Protein AF-A0A9N9JHL7-F1 (afdb_monomer_lite)

Organism: NCBI:txid1117310

pLDDT: mean 79.76, std 15.34, range [30.94, 97.25]

Sequence (138 aa):
STSNQNFPSFPDAAYTEFMELISKYHLSDLAGNAVLKWFNKHHLREDVILPKNITQGCEFVNSIYVKHLLYLRIKILKYESEEYYLYHRPVFDAIKELLFNADILKYCQWEFSAEYITNDNGQYECIYGEQWTGLWWK

Structure (mmCIF, N/CA/C/O backbone):
data_AF-A0A9N9JHL7-F1
#
_entry.id   AF-A0A9N9JHL7-F1
#
loop_
_atom_site.group_PDB
_atom_site.id
_atom_site.type_symbol
_atom_site.label_atom_id
_atom_site.label_alt_id
_atom_site.label_comp_id
_atom_site.label_asym_id
_atom_site.label_entity_id
_atom_site.label_seq_id
_atom_site.pdbx_PDB_ins_code
_atom_site.Cartn_x
_atom_site.Cartn_y
_atom_site.Cartn_z
_atom_site.occupancy
_atom_site.B_iso_or_equiv
_atom_site.auth_seq_id
_atom_site.auth_comp_id
_atom_site.auth_asym_id
_atom_site.auth_atom_id
_atom_site.pdbx_PDB_model_num
ATOM 1 N N . SER A 1 1 ? -6.516 27.273 5.100 1.00 30.94 1 SER A N 1
ATOM 2 C CA . SER A 1 1 ? -5.725 27.132 3.865 1.00 30.94 1 SER A CA 1
ATOM 3 C C . SER A 1 1 ? -5.526 25.661 3.568 1.00 30.94 1 SER A C 1
ATOM 5 O O . SER A 1 1 ? -4.754 25.005 4.251 1.00 30.94 1 SER A O 1
ATOM 7 N N . THR A 1 2 ? -6.290 25.110 2.629 1.00 33.28 2 THR A N 1
ATOM 8 C CA . THR A 1 2 ? -6.109 23.744 2.125 1.00 33.28 2 THR A CA 1
ATOM 9 C C . THR A 1 2 ? -4.824 23.710 1.308 1.00 33.28 2 THR A C 1
ATOM 11 O O . THR A 1 2 ? -4.765 24.310 0.238 1.00 33.28 2 THR A O 1
ATOM 14 N N . SER A 1 3 ? -3.768 23.078 1.823 1.00 39.00 3 SER A N 1
ATOM 15 C CA . SER A 1 3 ? -2.579 22.824 1.015 1.00 39.00 3 SER A CA 1
ATOM 16 C C . SER A 1 3 ? -2.969 21.871 -0.117 1.00 39.00 3 SER A C 1
ATOM 18 O O . SER A 1 3 ? -3.406 20.743 0.122 1.00 39.00 3 SER A O 1
ATOM 20 N N . ASN A 1 4 ? -2.850 22.340 -1.360 1.00 41.81 4 ASN A N 1
ATOM 21 C CA . ASN A 1 4 ? -2.810 21.469 -2.529 1.00 41.81 4 ASN A CA 1
ATOM 22 C C . ASN A 1 4 ? -1.540 20.622 -2.413 1.00 41.81 4 ASN A C 1
ATOM 24 O O . ASN A 1 4 ? -0.464 21.016 -2.853 1.00 41.81 4 ASN A O 1
ATOM 28 N N . GLN A 1 5 ? -1.654 19.484 -1.734 1.00 50.28 5 GLN A N 1
ATOM 29 C CA . GLN A 1 5 ? -0.668 18.419 -1.803 1.00 50.28 5 GLN A CA 1
ATOM 30 C C . GLN A 1 5 ? -0.764 17.853 -3.223 1.00 50.28 5 GLN A C 1
ATOM 32 O O . GLN A 1 5 ? -1.687 17.102 -3.529 1.00 50.28 5 GLN A O 1
ATOM 37 N N . ASN A 1 6 ? 0.123 18.308 -4.112 1.00 57.28 6 ASN A N 1
ATOM 38 C CA . ASN A 1 6 ? 0.289 17.729 -5.440 1.00 57.28 6 ASN A CA 1
ATOM 39 C C . ASN A 1 6 ? 0.872 16.330 -5.251 1.00 57.28 6 ASN A C 1
ATOM 41 O O . ASN A 1 6 ? 2.079 16.172 -5.073 1.00 57.28 6 ASN A O 1
ATOM 45 N N . PHE A 1 7 ? -0.001 15.329 -5.221 1.00 60.00 7 PHE A N 1
ATOM 46 C CA . PHE A 1 7 ? 0.422 13.940 -5.214 1.00 60.00 7 PHE A CA 1
ATOM 47 C C . PHE A 1 7 ? 1.163 13.629 -6.519 1.00 60.00 7 PHE A C 1
ATOM 49 O O . PHE A 1 7 ? 0.763 14.145 -7.571 1.00 60.00 7 PHE A O 1
ATOM 56 N N . PRO A 1 8 ? 2.241 12.824 -6.478 1.00 68.12 8 PRO A N 1
ATOM 57 C CA . PRO A 1 8 ? 2.866 12.334 -7.696 1.00 68.12 8 PRO A CA 1
ATOM 58 C C . PRO A 1 8 ? 1.789 11.659 -8.549 1.00 68.12 8 PRO A C 1
ATOM 60 O O . PRO A 1 8 ? 1.026 10.845 -8.045 1.00 68.12 8 PRO A O 1
ATOM 63 N N . SER A 1 9 ? 1.680 12.029 -9.819 1.00 78.44 9 SER A N 1
ATOM 64 C CA . SER A 1 9 ? 0.825 11.321 -10.776 1.00 78.44 9 SER A CA 1
ATOM 65 C C . SER A 1 9 ? 1.698 10.409 -11.622 1.00 78.44 9 SER A C 1
ATOM 67 O O . SER A 1 9 ? 2.899 10.657 -11.754 1.00 78.44 9 SER A O 1
ATOM 69 N N . PHE A 1 10 ? 1.114 9.340 -12.161 1.00 83.88 10 PHE A N 1
ATOM 70 C CA . PHE A 1 10 ? 1.856 8.432 -13.025 1.00 83.88 10 PHE A CA 1
ATOM 71 C C . PHE A 1 10 ? 2.497 9.183 -14.202 1.00 83.88 10 PHE A C 1
ATOM 73 O O . PHE A 1 10 ? 1.841 10.054 -14.777 1.00 83.88 10 PHE A O 1
ATOM 80 N N . PRO A 1 11 ? 3.751 8.859 -14.574 1.00 83.75 11 PRO A N 1
ATOM 81 C CA . PRO A 1 11 ? 4.453 9.587 -15.627 1.00 83.75 11 PRO A CA 1
ATOM 82 C C . PRO A 1 11 ? 3.826 9.382 -17.008 1.00 83.75 11 PRO A C 1
ATOM 84 O O . PRO A 1 11 ? 3.877 10.288 -17.832 1.00 83.75 11 PRO A O 1
ATOM 87 N N . ASP A 1 12 ? 3.278 8.187 -17.255 1.00 87.62 12 ASP A N 1
ATOM 88 C CA . ASP A 1 12 ? 2.703 7.767 -18.533 1.00 87.62 12 ASP A CA 1
ATOM 89 C C . ASP A 1 12 ? 1.767 6.550 -18.353 1.00 87.62 12 ASP A C 1
ATOM 91 O O . ASP A 1 12 ? 1.893 5.806 -17.375 1.00 87.62 12 ASP A O 1
ATOM 95 N N . ALA A 1 13 ? 0.862 6.315 -19.311 1.00 90.00 13 ALA A N 1
ATOM 96 C CA . ALA A 1 13 ? -0.059 5.174 -19.309 1.00 90.00 13 ALA A CA 1
ATOM 97 C C . ALA A 1 13 ? 0.666 3.817 -19.334 1.00 90.00 13 ALA A C 1
ATOM 99 O O . ALA A 1 13 ? 0.289 2.908 -18.595 1.00 90.00 13 ALA A O 1
ATOM 100 N N . ALA A 1 14 ? 1.749 3.689 -20.106 1.00 90.44 14 ALA A N 1
ATOM 101 C CA . ALA A 1 14 ? 2.527 2.454 -20.172 1.00 90.44 14 ALA A CA 1
ATOM 102 C C . ALA A 1 14 ? 3.186 2.119 -18.826 1.00 90.44 14 ALA A C 1
ATOM 104 O O . ALA A 1 14 ? 3.302 0.948 -18.465 1.00 90.44 14 ALA A O 1
ATOM 105 N N . TYR A 1 15 ? 3.580 3.139 -18.055 1.00 92.31 15 TYR A N 1
ATOM 106 C CA . TYR A 1 15 ? 4.078 2.951 -16.694 1.00 92.31 15 TYR A CA 1
ATOM 107 C C . TYR A 1 15 ? 2.989 2.351 -15.799 1.00 92.31 15 TYR A C 1
ATOM 109 O O . TYR A 1 15 ? 3.246 1.384 -15.080 1.00 92.31 15 TYR A O 1
ATOM 117 N N . THR A 1 16 ? 1.779 2.921 -15.836 1.00 91.25 16 THR A N 1
ATOM 118 C CA . THR A 1 16 ? 0.635 2.447 -15.046 1.00 91.25 16 THR A CA 1
ATOM 119 C C . THR A 1 16 ? 0.284 1.008 -15.404 1.00 91.25 16 THR A C 1
ATOM 121 O O . THR A 1 16 ? 0.290 0.155 -14.521 1.00 91.25 16 THR A O 1
ATOM 124 N N . GLU A 1 17 ? 0.078 0.712 -16.688 1.00 92.81 17 GLU A N 1
ATOM 125 C CA . GLU A 1 17 ? -0.266 -0.632 -17.169 1.00 92.81 17 GLU A CA 1
ATOM 126 C C . GLU A 1 17 ? 0.816 -1.664 -16.822 1.00 92.81 17 GLU A C 1
ATOM 128 O O . GLU A 1 17 ? 0.512 -2.795 -16.435 1.00 92.81 17 GLU A O 1
ATOM 133 N N . PHE A 1 18 ? 2.093 -1.277 -16.907 1.00 93.38 18 PHE A N 1
ATOM 134 C CA . PHE A 1 18 ? 3.191 -2.153 -16.515 1.00 93.38 18 PHE A CA 1
ATOM 135 C C . PHE A 1 18 ? 3.144 -2.475 -15.018 1.00 93.38 18 PHE A C 1
ATOM 137 O O . PHE A 1 18 ? 3.199 -3.646 -14.645 1.00 93.38 18 PHE A O 1
ATOM 144 N N . MET A 1 19 ? 2.993 -1.470 -14.150 1.00 93.12 19 MET A N 1
ATOM 145 C CA . MET A 1 19 ? 2.904 -1.695 -12.702 1.00 93.12 19 MET A CA 1
ATOM 146 C C . MET A 1 19 ? 1.645 -2.481 -12.306 1.00 93.12 19 MET A C 1
ATOM 148 O O . MET A 1 19 ? 1.713 -3.336 -11.418 1.00 93.12 19 MET A O 1
ATOM 152 N N . GLU A 1 20 ? 0.521 -2.262 -12.991 1.00 92.69 20 GLU A N 1
ATOM 153 C CA . GLU A 1 20 ? -0.693 -3.068 -12.838 1.00 92.69 20 GLU A CA 1
ATOM 154 C C . GLU A 1 20 ? -0.451 -4.531 -13.212 1.00 92.69 20 GLU A C 1
ATOM 156 O O . GLU A 1 20 ? -0.880 -5.424 -12.484 1.00 92.69 20 GLU A O 1
ATOM 161 N N . LEU A 1 21 ? 0.278 -4.796 -14.299 1.00 94.50 21 LEU A N 1
ATOM 162 C CA . LEU A 1 21 ? 0.629 -6.150 -14.722 1.00 94.50 21 LEU A CA 1
ATOM 163 C C . LEU A 1 21 ? 1.510 -6.862 -13.686 1.00 94.50 21 LEU A C 1
ATOM 165 O O . LEU A 1 21 ? 1.234 -8.014 -13.344 1.00 94.50 21 LEU A O 1
ATOM 169 N N . ILE A 1 22 ? 2.528 -6.183 -13.145 1.00 93.31 22 ILE A N 1
ATOM 170 C CA . ILE A 1 22 ? 3.371 -6.735 -12.072 1.00 93.31 22 ILE A CA 1
ATOM 171 C C . ILE A 1 22 ? 2.521 -7.102 -10.850 1.00 93.31 22 ILE A C 1
ATOM 173 O O . ILE A 1 22 ? 2.639 -8.213 -10.330 1.00 93.31 22 ILE A O 1
ATOM 177 N N . SER A 1 23 ? 1.644 -6.188 -10.427 1.00 87.94 23 SER A N 1
ATOM 178 C CA . SER A 1 23 ? 0.788 -6.360 -9.250 1.00 87.94 23 SER A CA 1
ATOM 179 C C . SER A 1 23 ? -0.245 -7.476 -9.441 1.00 87.94 23 SER A C 1
ATOM 181 O O . SER A 1 23 ? -0.345 -8.381 -8.614 1.00 87.94 23 SER A O 1
ATOM 183 N N . LYS A 1 24 ? -0.957 -7.470 -10.575 1.00 92.38 24 LYS A N 1
ATOM 184 C CA . LYS A 1 24 ? -2.040 -8.409 -10.904 1.00 92.38 24 LYS A CA 1
ATOM 185 C C . LYS A 1 24 ? -1.588 -9.865 -10.939 1.00 92.38 24 LYS A C 1
ATOM 187 O O . LYS A 1 24 ? -2.356 -10.747 -10.568 1.00 92.38 24 LYS A O 1
ATOM 192 N N . TYR A 1 25 ? -0.370 -10.119 -11.410 1.00 94.69 25 TYR A N 1
ATOM 193 C CA . TYR A 1 25 ? 0.175 -11.473 -11.527 1.00 94.69 25 TYR A CA 1
ATOM 194 C C . TYR A 1 25 ? 1.225 -11.796 -10.463 1.00 94.69 25 TYR A C 1
ATOM 196 O O . TYR A 1 25 ? 1.878 -12.834 -10.559 1.00 94.69 25 TYR A O 1
ATOM 204 N N . HIS A 1 26 ? 1.388 -10.926 -9.461 1.00 90.25 26 HIS A N 1
ATOM 205 C CA . HIS A 1 26 ? 2.348 -11.089 -8.367 1.00 90.25 26 HIS A CA 1
ATOM 206 C C . HIS A 1 26 ? 3.755 -11.461 -8.859 1.00 90.25 26 HIS A C 1
ATOM 208 O O . HIS A 1 26 ? 4.411 -12.357 -8.319 1.00 90.25 26 HIS A O 1
ATOM 214 N N . LEU A 1 27 ? 4.215 -10.796 -9.924 1.00 93.06 27 LEU A N 1
ATOM 215 C CA . LEU A 1 27 ? 5.537 -11.062 -10.476 1.00 93.06 27 LEU A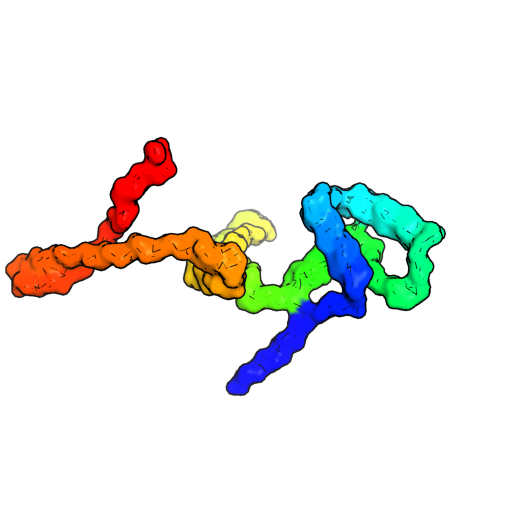 CA 1
ATOM 216 C C . LEU A 1 27 ? 6.600 -10.647 -9.460 1.00 93.06 27 LEU A C 1
ATOM 218 O O . LEU A 1 27 ? 6.606 -9.517 -8.977 1.00 93.06 27 LEU A O 1
ATOM 222 N N . SER A 1 28 ? 7.516 -11.565 -9.151 1.00 94.81 28 SER A N 1
ATOM 223 C CA . SER A 1 28 ? 8.652 -11.254 -8.285 1.00 94.81 28 SER A CA 1
ATOM 224 C C . SER A 1 28 ? 9.533 -10.177 -8.913 1.00 94.81 28 SER A C 1
ATOM 226 O O . SER A 1 28 ? 9.600 -10.065 -10.139 1.00 94.81 28 SER A O 1
ATOM 228 N N . ASP A 1 29 ? 10.288 -9.445 -8.092 1.00 94.12 29 ASP A N 1
ATOM 229 C CA . ASP A 1 29 ? 11.233 -8.432 -8.577 1.00 94.12 29 ASP A CA 1
ATOM 230 C C . ASP A 1 29 ? 12.175 -8.991 -9.650 1.00 94.12 29 ASP A C 1
ATOM 232 O O . ASP A 1 29 ? 12.444 -8.333 -10.653 1.00 94.12 29 ASP A O 1
ATOM 236 N N . LEU A 1 30 ? 12.646 -10.232 -9.486 1.00 96.44 30 LEU A N 1
ATOM 237 C CA . LEU A 1 30 ? 13.485 -10.906 -10.480 1.00 96.44 30 LEU A CA 1
ATOM 238 C C . LEU A 1 30 ? 12.742 -11.133 -11.802 1.00 96.44 30 LEU A C 1
ATOM 240 O O . LEU A 1 30 ? 13.276 -10.805 -12.863 1.00 96.44 30 LEU A O 1
ATOM 244 N N . ALA A 1 31 ? 11.520 -11.670 -11.747 1.00 96.88 31 ALA A N 1
ATOM 245 C CA . ALA A 1 31 ? 10.718 -11.940 -12.937 1.00 96.88 31 ALA A CA 1
ATOM 246 C C . ALA A 1 31 ? 10.319 -10.641 -13.652 1.00 96.88 31 ALA A C 1
ATOM 248 O O . ALA A 1 31 ? 10.532 -10.511 -14.857 1.00 96.88 31 ALA A O 1
ATOM 249 N N . GLY A 1 32 ? 9.818 -9.648 -12.916 1.00 96.88 32 GLY A N 1
ATOM 250 C CA . GLY A 1 32 ? 9.437 -8.355 -13.475 1.00 96.88 32 GLY A CA 1
ATOM 251 C C . GLY A 1 32 ? 10.630 -7.595 -14.062 1.00 96.88 32 GLY A C 1
ATOM 252 O O . GLY A 1 32 ? 10.520 -7.046 -15.155 1.00 96.88 32 GLY A O 1
ATOM 253 N N . ASN A 1 33 ? 11.806 -7.640 -13.422 1.00 97.25 33 ASN A N 1
ATOM 254 C CA . ASN A 1 33 ? 13.024 -7.046 -13.983 1.00 97.25 33 ASN A CA 1
ATOM 255 C C . ASN A 1 33 ? 13.492 -7.770 -15.252 1.00 97.25 33 ASN A C 1
ATOM 257 O O . ASN A 1 33 ? 14.010 -7.126 -16.166 1.00 97.25 33 ASN A O 1
ATOM 261 N N . ALA A 1 34 ? 13.311 -9.091 -15.340 1.00 96.50 34 ALA A N 1
ATOM 262 C CA . ALA A 1 34 ? 13.619 -9.842 -16.553 1.00 96.50 34 ALA A CA 1
ATOM 263 C C . ALA A 1 34 ? 12.686 -9.452 -17.712 1.00 96.50 34 ALA A C 1
ATOM 265 O O . ALA A 1 34 ? 13.171 -9.212 -18.819 1.00 96.50 34 ALA A O 1
ATOM 266 N N . VAL A 1 35 ? 11.380 -9.315 -17.449 1.00 93.88 35 VAL A N 1
ATOM 267 C CA . VAL A 1 35 ? 10.386 -8.837 -18.428 1.00 93.88 35 VAL A CA 1
ATOM 268 C C . VAL A 1 35 ? 10.705 -7.412 -18.875 1.00 93.88 35 VAL A C 1
ATOM 270 O O . VAL A 1 35 ? 10.791 -7.155 -20.073 1.00 93.88 35 VAL A O 1
ATOM 273 N N . LEU A 1 36 ? 10.968 -6.506 -17.931 1.00 94.12 36 LEU A N 1
ATOM 274 C CA . LEU A 1 36 ? 11.346 -5.121 -18.210 1.00 94.12 36 LEU A CA 1
ATOM 275 C C . LEU A 1 36 ? 12.612 -5.042 -19.071 1.00 94.12 36 LEU A C 1
ATOM 277 O O . LEU A 1 36 ? 12.659 -4.307 -20.053 1.00 94.12 36 LEU A O 1
ATOM 281 N N . LYS A 1 37 ? 13.640 -5.834 -18.744 1.00 94.19 37 LYS A N 1
ATOM 282 C CA . LYS A 1 37 ? 14.887 -5.896 -19.519 1.00 94.19 37 LYS A CA 1
ATOM 283 C C . LYS A 1 37 ? 14.657 -6.436 -20.929 1.00 94.19 37 LYS A C 1
ATOM 285 O O . LYS A 1 37 ? 15.245 -5.918 -21.876 1.00 94.19 37 LYS A O 1
ATOM 290 N N . TRP A 1 38 ? 13.836 -7.477 -21.070 1.00 94.31 38 TRP A N 1
ATOM 291 C CA . TRP A 1 38 ? 13.461 -8.024 -22.372 1.00 94.31 38 TRP A CA 1
ATOM 292 C C . TRP A 1 38 ? 12.716 -6.978 -23.211 1.00 94.31 38 TRP A C 1
ATOM 294 O O . TRP A 1 38 ? 13.083 -6.747 -24.363 1.00 94.31 38 TRP A O 1
ATOM 304 N N . PHE A 1 39 ? 11.750 -6.282 -22.611 1.00 90.25 39 PHE A N 1
ATOM 305 C CA . PHE A 1 39 ? 10.975 -5.237 -23.270 1.00 90.25 39 PHE A CA 1
ATOM 306 C C . PHE A 1 39 ? 11.857 -4.057 -23.699 1.00 90.25 39 PHE A C 1
ATOM 308 O O . PHE A 1 39 ? 11.856 -3.685 -24.871 1.00 90.25 39 PHE A O 1
ATOM 315 N N . ASN A 1 40 ? 12.704 -3.555 -22.794 1.00 89.38 40 ASN A N 1
ATOM 316 C CA . ASN A 1 40 ? 13.642 -2.464 -23.070 1.00 89.38 40 ASN A CA 1
ATOM 317 C C . ASN A 1 40 ? 14.612 -2.777 -24.214 1.00 89.38 40 ASN A C 1
ATOM 319 O O . ASN A 1 40 ? 15.028 -1.880 -24.940 1.00 89.38 40 ASN A O 1
ATOM 323 N N . LYS A 1 41 ? 14.974 -4.051 -24.390 1.00 90.62 41 LYS A N 1
ATOM 324 C CA . LYS A 1 41 ? 15.884 -4.486 -25.452 1.00 90.62 41 LYS A CA 1
ATOM 325 C C . LYS A 1 41 ? 15.217 -4.559 -26.828 1.00 90.62 41 LYS A C 1
ATOM 327 O O . LYS A 1 41 ? 15.903 -4.376 -27.831 1.00 90.62 41 LYS A O 1
ATOM 332 N N . HIS A 1 42 ? 13.934 -4.903 -26.886 1.00 87.50 42 HIS A N 1
ATOM 333 C CA . HIS A 1 42 ? 13.290 -5.318 -28.135 1.00 87.50 42 HIS A CA 1
ATOM 334 C C . HIS A 1 42 ? 12.157 -4.400 -28.604 1.00 87.50 42 HIS A C 1
ATOM 336 O O . HIS A 1 42 ? 11.863 -4.394 -29.797 1.00 87.50 42 HIS A O 1
ATOM 342 N N . HIS A 1 43 ? 11.524 -3.641 -27.705 1.00 79.50 43 HIS A N 1
ATOM 343 C CA . HIS A 1 43 ? 10.240 -2.994 -27.991 1.00 79.50 43 HIS A CA 1
ATOM 344 C C . HIS A 1 43 ? 10.046 -1.608 -27.355 1.00 79.50 43 HIS A C 1
ATOM 346 O O . HIS A 1 43 ? 8.952 -1.054 -27.465 1.00 79.50 43 HIS A O 1
ATOM 352 N N . LEU A 1 44 ? 11.063 -1.017 -26.718 1.00 76.50 44 LEU A N 1
ATOM 353 C CA . LEU A 1 44 ? 10.909 0.319 -26.138 1.00 76.50 44 LEU A CA 1
ATOM 354 C C . LEU A 1 44 ? 10.884 1.388 -27.235 1.00 76.50 44 LEU A C 1
ATOM 356 O O . LEU A 1 44 ? 11.856 1.559 -27.971 1.00 76.50 44 LEU A O 1
ATOM 360 N N . ARG A 1 45 ? 9.770 2.118 -27.322 1.00 79.75 45 ARG A N 1
ATOM 361 C CA . ARG A 1 45 ? 9.710 3.382 -28.059 1.00 79.75 45 ARG A CA 1
ATOM 362 C C . ARG A 1 45 ? 10.322 4.491 -27.202 1.00 79.75 45 ARG A C 1
ATOM 364 O O . ARG A 1 45 ? 10.149 4.480 -25.988 1.00 79.75 45 ARG A O 1
ATOM 371 N N . GLU A 1 46 ? 11.002 5.452 -27.824 1.00 77.38 46 GLU A N 1
ATOM 372 C CA . GLU A 1 46 ? 11.699 6.540 -27.112 1.00 77.38 46 GLU A CA 1
ATOM 373 C C . GLU A 1 46 ? 10.772 7.424 -26.259 1.00 77.38 46 GLU A C 1
ATOM 375 O O . GLU A 1 46 ? 11.233 8.061 -25.317 1.00 77.38 46 GLU A O 1
ATOM 380 N N . ASP A 1 47 ? 9.473 7.451 -26.565 1.00 82.81 47 ASP A N 1
ATOM 381 C CA . ASP A 1 47 ? 8.458 8.232 -25.855 1.00 82.81 47 ASP A CA 1
ATOM 382 C C . ASP A 1 47 ? 7.855 7.523 -24.631 1.00 82.81 47 ASP A C 1
ATOM 384 O O . ASP A 1 47 ? 7.140 8.150 -23.853 1.00 82.81 47 ASP A O 1
ATOM 388 N N . VAL A 1 48 ? 8.146 6.235 -24.434 1.00 85.69 48 VAL A N 1
ATOM 389 C CA . VAL A 1 48 ? 7.577 5.439 -23.341 1.00 85.69 48 VAL A CA 1
ATOM 390 C C . VAL A 1 48 ? 8.452 5.530 -22.090 1.00 85.69 48 VAL A C 1
ATOM 392 O O . VAL A 1 48 ? 9.626 5.157 -22.098 1.00 85.69 48 VAL A O 1
ATOM 395 N N . ILE A 1 49 ? 7.855 5.964 -20.978 1.00 87.44 49 ILE A N 1
ATOM 396 C CA . ILE A 1 49 ? 8.519 6.038 -19.673 1.00 87.44 49 ILE A CA 1
ATOM 397 C C . ILE A 1 49 ? 8.185 4.778 -18.870 1.00 87.44 49 ILE A C 1
ATOM 399 O O . ILE A 1 49 ? 7.031 4.534 -18.530 1.00 87.44 49 ILE A O 1
ATOM 403 N N . LEU A 1 50 ? 9.206 3.996 -18.515 1.00 91.62 50 LEU A N 1
ATOM 404 C CA . LEU A 1 50 ? 9.085 2.819 -17.649 1.00 91.62 50 LEU A CA 1
ATOM 405 C C . LEU A 1 50 ? 9.927 2.976 -16.379 1.00 91.62 50 LEU A C 1
ATOM 407 O O . LEU A 1 50 ? 10.907 3.731 -16.373 1.00 91.62 50 LEU A O 1
ATOM 411 N N . PRO A 1 51 ? 9.586 2.262 -15.291 1.00 92.44 51 PRO A N 1
ATOM 412 C CA . PRO A 1 51 ? 10.436 2.236 -14.112 1.00 92.44 51 PRO A CA 1
ATOM 413 C C . PRO A 1 51 ? 11.803 1.641 -14.460 1.00 92.44 51 PRO A C 1
ATOM 415 O O . PRO A 1 51 ? 11.920 0.756 -15.304 1.00 92.44 51 PRO A O 1
ATOM 418 N N . LYS A 1 52 ? 12.857 2.094 -13.777 1.00 93.38 52 LYS A N 1
ATOM 419 C CA . LYS A 1 52 ? 14.218 1.566 -13.976 1.00 93.38 52 LYS A CA 1
ATOM 420 C C . LYS A 1 52 ? 14.329 0.088 -13.587 1.00 93.38 52 LYS A C 1
ATOM 422 O O . LYS A 1 52 ? 15.105 -0.658 -14.179 1.00 93.38 52 LYS A O 1
ATOM 427 N N . ASN A 1 53 ? 13.605 -0.298 -12.542 1.00 95.19 53 ASN A N 1
ATOM 428 C CA . ASN A 1 53 ? 13.453 -1.655 -12.036 1.00 95.19 53 ASN A CA 1
ATOM 429 C C . ASN A 1 53 ? 12.150 -1.745 -11.225 1.00 95.19 53 ASN A C 1
ATOM 431 O O . ASN A 1 53 ? 11.559 -0.717 -10.886 1.00 95.19 53 ASN A O 1
ATOM 435 N N . ILE A 1 54 ? 11.720 -2.965 -10.905 1.00 94.56 54 ILE A N 1
ATOM 436 C CA . ILE A 1 54 ? 10.470 -3.203 -10.169 1.00 94.56 54 ILE A CA 1
ATOM 437 C C . ILE A 1 54 ? 10.462 -2.508 -8.811 1.00 94.56 54 ILE A C 1
ATOM 439 O O . ILE A 1 54 ? 9.481 -1.852 -8.482 1.00 94.56 54 ILE A O 1
ATOM 443 N N . THR A 1 55 ? 11.561 -2.574 -8.061 1.00 93.50 55 THR A N 1
ATOM 444 C CA . THR A 1 55 ? 11.665 -1.957 -6.735 1.00 93.50 55 THR A CA 1
ATOM 445 C C . THR A 1 55 ? 11.381 -0.454 -6.790 1.00 93.50 55 THR A C 1
ATOM 447 O O . THR A 1 55 ? 10.523 0.029 -6.059 1.00 93.50 55 THR A O 1
ATOM 450 N N . GLN A 1 56 ? 12.005 0.274 -7.720 1.00 92.12 56 GLN A N 1
ATOM 451 C CA . GLN A 1 56 ? 11.763 1.708 -7.912 1.00 92.12 56 GLN A CA 1
ATOM 452 C C . GLN A 1 56 ? 10.354 2.003 -8.430 1.00 92.12 56 GLN A C 1
ATOM 454 O O . GLN A 1 56 ? 9.762 3.014 -8.060 1.00 92.12 56 GLN A O 1
ATOM 459 N N . GLY A 1 57 ? 9.805 1.123 -9.273 1.00 91.69 57 GLY A N 1
ATOM 460 C CA . GLY A 1 57 ? 8.412 1.208 -9.705 1.00 91.69 57 GLY A CA 1
ATOM 461 C C . GLY A 1 57 ? 7.442 1.131 -8.530 1.00 91.69 57 GLY A C 1
ATOM 462 O O . GLY A 1 57 ? 6.564 1.978 -8.376 1.00 91.69 57 GLY A O 1
ATOM 463 N N . CYS A 1 58 ? 7.641 0.147 -7.657 1.00 88.88 58 CYS A N 1
ATOM 464 C CA . CYS A 1 58 ? 6.847 -0.049 -6.451 1.00 88.88 58 CYS A CA 1
ATOM 465 C C . CYS A 1 58 ? 7.024 1.104 -5.455 1.00 88.88 58 CYS A C 1
ATOM 467 O O . CYS A 1 58 ? 6.037 1.586 -4.908 1.00 88.88 58 CYS A O 1
ATOM 469 N N . GLU A 1 59 ? 8.251 1.585 -5.240 1.00 87.75 59 GLU A N 1
ATOM 470 C CA . GLU A 1 59 ? 8.522 2.771 -4.415 1.00 87.75 59 GLU A CA 1
ATOM 471 C C . GLU A 1 59 ? 7.761 3.994 -4.930 1.00 87.75 59 GLU A C 1
ATOM 473 O O . GLU A 1 59 ? 7.132 4.705 -4.145 1.00 87.75 59 GLU A O 1
ATOM 478 N N . PHE A 1 60 ? 7.757 4.208 -6.248 1.00 87.81 60 PHE A N 1
ATOM 479 C CA . PHE A 1 60 ? 7.014 5.294 -6.868 1.00 87.81 60 PHE A CA 1
ATOM 480 C C . PHE A 1 60 ? 5.501 5.133 -6.681 1.00 87.81 60 PHE A C 1
ATOM 482 O O . PHE A 1 60 ? 4.859 6.068 -6.211 1.00 87.81 60 PHE A O 1
ATOM 489 N N . VAL A 1 61 ? 4.932 3.956 -6.961 1.00 84.81 61 VAL A N 1
ATOM 490 C CA . VAL A 1 61 ? 3.498 3.677 -6.742 1.00 84.81 61 VAL A CA 1
ATOM 491 C C . VAL A 1 61 ? 3.106 3.908 -5.282 1.00 84.81 61 VAL A C 1
ATOM 493 O O . VAL A 1 61 ? 2.104 4.564 -5.007 1.00 84.81 61 VAL A O 1
ATOM 496 N N . ASN A 1 62 ? 3.931 3.457 -4.337 1.00 77.69 62 ASN A N 1
ATOM 497 C CA . ASN A 1 62 ? 3.720 3.708 -2.912 1.00 77.69 62 ASN A CA 1
ATOM 498 C C . ASN A 1 62 ? 3.820 5.206 -2.564 1.00 77.69 62 ASN A C 1
ATOM 500 O O . ASN A 1 62 ? 3.135 5.677 -1.656 1.00 77.69 62 ASN A O 1
ATOM 504 N N . SER A 1 63 ? 4.639 5.969 -3.295 1.00 77.38 63 SER A N 1
ATOM 505 C CA . SER A 1 63 ? 4.795 7.419 -3.115 1.00 77.38 63 SER A CA 1
ATOM 506 C C . SER A 1 63 ? 3.635 8.254 -3.675 1.00 77.38 63 SER A C 1
ATOM 508 O O . SER A 1 63 ? 3.440 9.376 -3.213 1.00 77.38 63 SER A O 1
ATOM 510 N N . ILE A 1 64 ? 2.845 7.721 -4.622 1.00 75.62 64 ILE A N 1
ATOM 511 C CA . ILE A 1 64 ? 1.683 8.408 -5.231 1.00 75.62 64 ILE A CA 1
ATOM 512 C C . ILE A 1 64 ? 0.595 8.733 -4.194 1.00 75.62 64 ILE A C 1
ATOM 514 O O . ILE A 1 64 ? -0.222 9.617 -4.407 1.00 75.62 64 ILE A O 1
ATOM 518 N N . TYR A 1 65 ? 0.640 8.105 -3.021 1.00 62.34 65 TYR A N 1
ATOM 519 C CA . TYR A 1 65 ? -0.084 8.509 -1.821 1.00 62.34 65 TYR A CA 1
ATOM 520 C C . TYR A 1 65 ? -1.596 8.746 -1.992 1.00 62.34 65 TYR A C 1
ATOM 522 O O . TYR A 1 65 ? -2.088 9.858 -2.184 1.00 62.34 65 TYR A O 1
ATOM 530 N N . VAL A 1 66 ? -2.381 7.698 -1.747 1.00 62.81 66 VAL A N 1
ATOM 531 C CA . VAL A 1 66 ? -3.791 7.860 -1.373 1.00 62.81 66 VAL A CA 1
ATOM 532 C C . VAL A 1 66 ? -3.819 8.470 0.030 1.00 62.81 66 VAL A C 1
ATOM 534 O O . VAL A 1 66 ? -3.240 7.894 0.951 1.00 62.81 66 VAL A O 1
ATOM 537 N N . LYS A 1 67 ? -4.509 9.606 0.224 1.00 54.59 67 LYS A N 1
ATOM 538 C CA . LYS A 1 67 ? -4.654 10.352 1.503 1.00 54.59 67 LYS A CA 1
ATOM 539 C C . LYS A 1 67 ? -5.012 9.511 2.744 1.00 54.59 67 LYS A C 1
ATOM 541 O O . LYS A 1 67 ? -4.967 10.034 3.854 1.00 54.59 67 LYS A O 1
ATOM 546 N N . HIS A 1 68 ? -5.360 8.241 2.573 1.00 54.38 68 HIS A N 1
ATOM 547 C CA . HIS A 1 68 ? -5.879 7.351 3.605 1.00 54.38 68 HIS A CA 1
ATOM 548 C C . HIS A 1 68 ? -4.980 6.134 3.905 1.00 54.38 68 HIS A C 1
ATOM 550 O O . HIS A 1 68 ? -5.205 5.457 4.902 1.00 54.38 68 HIS A O 1
ATOM 556 N N . LEU A 1 69 ? -3.892 5.914 3.149 1.00 62.25 69 LEU A N 1
ATOM 557 C CA . LEU A 1 69 ? -3.014 4.748 3.333 1.00 62.25 69 LEU A CA 1
ATOM 558 C C . LEU A 1 69 ? -1.936 4.901 4.435 1.00 62.25 69 LEU A C 1
ATOM 560 O O . LEU A 1 69 ? -1.111 4.001 4.602 1.00 62.25 69 LEU A O 1
ATOM 564 N N . LEU A 1 70 ? -1.930 6.002 5.208 1.00 67.00 70 LEU A N 1
ATOM 565 C CA . LEU A 1 70 ? -0.913 6.301 6.239 1.00 67.00 70 LEU A CA 1
ATOM 566 C C . LEU A 1 70 ? -0.902 5.245 7.346 1.00 67.00 70 LEU A C 1
ATOM 568 O O . LEU A 1 70 ? -1.697 5.287 8.282 1.00 67.00 70 LEU A O 1
ATOM 572 N N . TYR A 1 71 ? 0.058 4.324 7.270 1.00 69.75 71 TYR A N 1
ATOM 573 C CA . TYR A 1 71 ? 0.535 3.642 8.462 1.00 69.75 71 TYR A CA 1
ATOM 574 C C . TYR A 1 71 ? 1.372 4.635 9.269 1.00 69.75 71 TYR A C 1
ATOM 576 O O . TYR A 1 71 ? 2.402 5.135 8.819 1.00 69.75 71 TYR A O 1
ATOM 584 N N . LEU A 1 72 ? 0.897 4.936 10.469 1.00 77.44 72 LEU A N 1
ATOM 585 C CA . LEU A 1 72 ? 1.630 5.667 11.482 1.00 77.44 72 LEU A CA 1
ATOM 586 C C . LEU A 1 72 ? 2.733 4.764 12.032 1.00 77.44 72 LEU A C 1
ATOM 588 O O . LEU A 1 72 ? 2.512 3.591 12.335 1.00 77.44 72 LEU A O 1
ATOM 592 N N . ARG A 1 73 ? 3.931 5.329 12.156 1.00 85.75 73 ARG A N 1
ATOM 593 C CA . ARG A 1 73 ? 5.088 4.664 12.747 1.00 85.75 73 ARG A CA 1
ATOM 594 C C . ARG A 1 73 ? 5.340 5.269 14.120 1.00 85.75 73 ARG A C 1
ATOM 596 O O . ARG A 1 73 ? 5.674 6.448 14.215 1.00 85.75 73 ARG A O 1
ATOM 603 N N . ILE A 1 74 ? 5.236 4.458 15.165 1.00 90.25 74 ILE A N 1
ATOM 604 C CA . ILE A 1 74 ? 5.603 4.848 16.530 1.00 90.25 74 ILE A CA 1
ATOM 605 C C . ILE A 1 74 ? 6.740 3.959 17.028 1.00 90.25 74 ILE A C 1
ATOM 607 O O . ILE A 1 74 ? 6.734 2.745 16.829 1.00 90.25 74 ILE A O 1
ATOM 611 N N . LYS A 1 75 ? 7.755 4.562 17.650 1.00 93.00 75 LYS A N 1
ATOM 612 C CA . LYS A 1 75 ? 8.830 3.815 18.307 1.00 93.00 75 LYS A CA 1
ATOM 613 C C . LYS A 1 75 ? 8.269 3.176 19.576 1.00 93.00 75 LYS A C 1
ATOM 615 O O . LYS A 1 75 ? 7.806 3.896 20.455 1.00 93.00 75 LYS A O 1
ATOM 620 N N . ILE A 1 76 ? 8.312 1.848 19.665 1.00 94.88 76 ILE A N 1
ATOM 621 C CA . ILE A 1 76 ? 7.797 1.110 20.829 1.00 94.88 76 ILE A CA 1
ATOM 622 C C . ILE A 1 76 ? 8.872 1.029 21.905 1.00 94.88 76 ILE A C 1
ATOM 624 O O . ILE A 1 76 ? 8.617 1.313 23.070 1.00 94.88 76 ILE A O 1
ATOM 628 N N . LEU A 1 77 ? 10.080 0.621 21.513 1.00 95.81 77 LEU A N 1
ATOM 629 C CA . LEU A 1 77 ? 11.188 0.420 22.438 1.00 95.81 77 LEU A CA 1
ATOM 630 C C . LEU A 1 77 ? 12.532 0.465 21.716 1.00 95.81 77 LEU A C 1
ATOM 632 O O . LEU A 1 77 ? 12.617 0.382 20.489 1.00 95.81 77 LEU A O 1
ATOM 636 N N . LYS A 1 78 ? 13.593 0.591 22.509 1.00 96.19 78 LYS A N 1
ATOM 637 C CA . LYS A 1 78 ? 14.971 0.365 22.082 1.00 96.19 78 LYS A CA 1
ATOM 638 C C . LYS A 1 78 ? 15.524 -0.786 22.912 1.00 96.19 78 LYS A C 1
ATOM 640 O O . LYS A 1 78 ? 15.451 -0.723 24.138 1.00 96.19 78 LYS A O 1
ATOM 645 N N . TYR A 1 79 ? 16.045 -1.811 22.253 1.00 94.19 79 TYR A N 1
ATOM 646 C CA . TYR A 1 79 ? 16.728 -2.921 22.908 1.00 94.19 79 TYR A CA 1
ATOM 647 C C . TYR A 1 79 ? 18.132 -3.020 22.324 1.00 94.19 79 TYR A C 1
ATOM 649 O O . TYR A 1 79 ? 18.299 -3.038 21.106 1.00 94.19 79 TYR A O 1
ATOM 657 N N . GLU A 1 80 ? 19.131 -2.998 23.205 1.00 94.25 80 GLU A N 1
ATOM 658 C CA . GLU A 1 80 ? 20.535 -2.783 22.844 1.00 94.25 80 GLU A CA 1
ATOM 659 C C . GLU A 1 80 ? 20.722 -1.491 22.017 1.00 94.25 80 GLU A C 1
ATOM 661 O O . GLU A 1 80 ? 20.431 -0.388 22.496 1.00 94.25 80 GLU A O 1
ATOM 666 N N . SER A 1 81 ? 21.188 -1.622 20.773 1.00 94.25 81 SER A N 1
ATOM 667 C CA . SER A 1 81 ? 21.384 -0.527 19.816 1.00 94.25 81 SER A CA 1
ATOM 668 C C . SER A 1 81 ? 20.284 -0.449 18.757 1.00 94.25 81 SER A C 1
ATOM 670 O O . SER A 1 81 ? 20.272 0.510 17.989 1.00 94.25 81 SER A O 1
ATOM 672 N N . GLU A 1 82 ? 19.335 -1.387 18.764 1.00 93.75 82 GLU A N 1
ATOM 673 C CA . GLU A 1 82 ? 18.280 -1.488 17.759 1.00 93.75 82 GLU A CA 1
ATOM 674 C C . GLU A 1 82 ? 16.978 -0.841 18.235 1.00 93.75 82 GLU A C 1
ATOM 676 O O . GLU A 1 82 ? 16.545 -0.971 19.387 1.00 93.75 82 GLU A O 1
ATOM 681 N N . GLU A 1 83 ? 16.332 -0.121 17.324 1.00 97.06 83 GLU A N 1
ATOM 682 C CA . GLU A 1 83 ? 15.066 0.556 17.575 1.00 97.06 83 GLU A CA 1
ATOM 683 C C . GLU A 1 83 ? 13.909 -0.202 16.932 1.00 97.06 83 GLU A C 1
ATOM 685 O O . GLU A 1 83 ? 13.902 -0.466 15.731 1.00 97.06 83 GLU A O 1
ATOM 690 N N . TYR A 1 84 ? 12.889 -0.495 17.734 1.00 93.12 84 TYR A N 1
ATOM 691 C CA . TYR A 1 84 ? 11.719 -1.250 17.311 1.00 93.12 84 TYR A CA 1
ATOM 692 C C . TYR A 1 84 ? 10.530 -0.316 17.121 1.00 93.12 84 TYR A C 1
ATOM 694 O O . TYR A 1 84 ? 10.253 0.561 17.948 1.00 93.12 84 TYR A O 1
ATOM 702 N N . TYR A 1 85 ? 9.802 -0.527 16.029 1.00 92.94 85 TYR A N 1
ATOM 703 C CA . TYR A 1 85 ? 8.729 0.352 15.587 1.00 92.94 85 TYR A CA 1
ATOM 704 C C . TYR A 1 85 ? 7.434 -0.429 15.366 1.00 92.94 85 TYR A C 1
ATOM 706 O O . TYR A 1 85 ? 7.448 -1.489 14.744 1.00 92.94 85 TYR A O 1
ATOM 714 N N . LEU A 1 86 ? 6.315 0.123 15.841 1.00 89.06 86 LEU A N 1
ATOM 715 C CA . LEU A 1 86 ? 4.974 -0.329 15.491 1.00 89.06 86 LEU A CA 1
ATOM 716 C C . LEU A 1 86 ? 4.511 0.465 14.280 1.00 89.06 86 LEU A C 1
ATOM 718 O O . LEU A 1 86 ? 4.453 1.696 14.329 1.00 89.06 86 LEU A O 1
ATOM 722 N N . TYR A 1 87 ? 4.135 -0.250 13.229 1.00 84.94 87 TYR A N 1
ATOM 723 C CA . TYR A 1 87 ? 3.403 0.309 12.103 1.00 84.94 87 TYR A CA 1
ATOM 724 C C . TYR A 1 87 ? 1.921 0.026 12.331 1.00 84.94 87 TYR A C 1
ATOM 726 O O . TYR A 1 87 ? 1.505 -1.130 12.343 1.00 84.94 87 TYR A O 1
ATOM 734 N N . HIS A 1 88 ? 1.128 1.068 12.559 1.00 83.75 88 HIS A N 1
ATOM 735 C CA . HIS A 1 88 ? -0.303 0.941 12.827 1.00 83.75 88 HIS A CA 1
ATOM 736 C C . HIS A 1 88 ? -1.109 1.936 12.000 1.00 83.75 88 HIS A C 1
ATOM 738 O O . HIS A 1 88 ? -0.595 2.951 11.547 1.00 83.75 88 HIS A O 1
ATOM 744 N N . ARG A 1 89 ? -2.400 1.670 11.824 1.00 79.62 89 ARG A N 1
ATOM 745 C CA . ARG A 1 89 ? -3.343 2.590 11.184 1.00 79.62 89 ARG A CA 1
ATOM 746 C C . ARG A 1 89 ? -4.519 2.818 12.134 1.00 79.62 89 ARG A C 1
ATOM 748 O O . ARG A 1 89 ? -5.020 1.833 12.678 1.00 79.62 89 ARG A O 1
ATOM 755 N N . PRO A 1 90 ? -4.968 4.064 12.375 1.00 80.25 90 PRO A N 1
ATOM 756 C CA . PRO A 1 90 ? -6.184 4.297 13.145 1.00 80.25 90 PRO A CA 1
ATOM 757 C C . PRO A 1 90 ? -7.371 3.591 12.485 1.00 80.25 90 PRO A C 1
ATOM 759 O O . PRO A 1 90 ? -7.594 3.7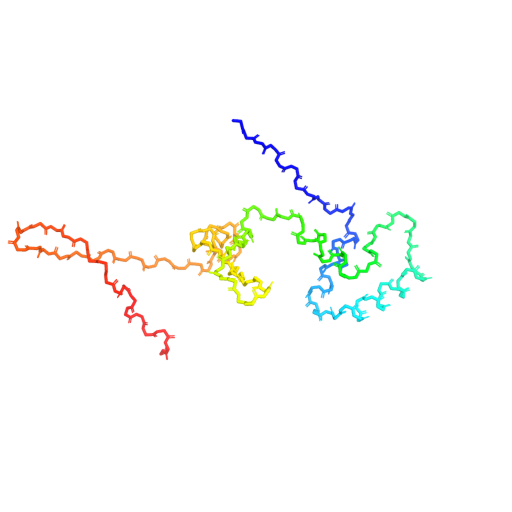49 11.284 1.00 80.25 90 PRO A O 1
ATOM 762 N N . VAL A 1 91 ? -8.155 2.843 13.269 1.00 78.88 91 VAL A N 1
ATOM 763 C CA . VAL A 1 91 ? -9.340 2.109 12.777 1.00 78.88 91 VAL A CA 1
ATOM 764 C C . VAL A 1 91 ? -10.275 3.040 12.004 1.00 78.88 91 VAL A C 1
ATOM 766 O O . VAL A 1 91 ? -10.777 2.689 10.943 1.00 78.88 91 VAL A O 1
ATOM 769 N N . PHE A 1 92 ? -10.436 4.271 12.486 1.00 78.31 92 PHE A N 1
ATOM 770 C CA . PHE A 1 92 ? -11.291 5.270 11.855 1.00 78.31 92 PHE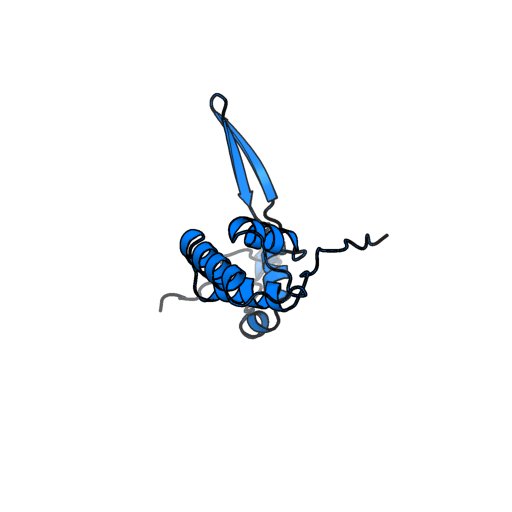 A CA 1
ATOM 771 C C . PHE A 1 92 ? -10.823 5.672 10.447 1.00 78.31 92 PHE A C 1
ATOM 773 O O . PHE A 1 92 ? -11.647 5.867 9.557 1.00 78.31 92 PHE A O 1
ATOM 780 N N . ASP A 1 93 ? -9.513 5.767 10.216 1.00 76.31 93 ASP A N 1
ATOM 781 C CA . ASP A 1 93 ? -8.977 6.114 8.897 1.00 76.31 93 ASP A CA 1
ATOM 782 C C . ASP A 1 93 ? -9.041 4.927 7.933 1.00 76.31 93 ASP A C 1
ATOM 784 O O . ASP A 1 93 ? -9.347 5.118 6.758 1.00 76.31 93 ASP A O 1
ATOM 788 N N . ALA A 1 94 ? -8.866 3.701 8.441 1.00 77.50 94 ALA A N 1
ATOM 789 C CA . ALA A 1 94 ? -9.116 2.485 7.669 1.00 77.50 94 ALA A CA 1
ATOM 790 C C . ALA A 1 94 ? -10.587 2.383 7.225 1.00 77.50 94 ALA A C 1
ATOM 792 O O . ALA A 1 94 ? -10.859 2.086 6.064 1.00 77.50 94 ALA A O 1
ATOM 793 N N . ILE A 1 95 ? -11.535 2.691 8.120 1.00 79.62 95 ILE A N 1
ATOM 794 C CA . ILE A 1 95 ? -12.970 2.720 7.796 1.00 79.62 95 ILE A CA 1
ATOM 795 C C . ILE A 1 95 ? -13.264 3.790 6.743 1.00 79.62 95 ILE A C 1
ATOM 797 O O . ILE A 1 95 ? -13.947 3.500 5.766 1.00 79.62 95 ILE A O 1
ATOM 801 N N . LYS A 1 96 ? -12.736 5.013 6.894 1.00 79.38 96 LYS A N 1
ATOM 802 C CA . LYS A 1 96 ? -12.904 6.058 5.871 1.00 79.38 96 LYS A CA 1
ATOM 803 C C . LYS A 1 96 ? -12.424 5.579 4.505 1.00 79.38 96 LYS A C 1
ATOM 805 O O . LYS A 1 96 ? -13.147 5.757 3.536 1.00 79.38 96 LYS A O 1
ATOM 810 N N . GLU A 1 97 ? -11.240 4.974 4.423 1.00 77.88 97 GLU A N 1
ATOM 811 C CA . GLU A 1 97 ? -10.694 4.454 3.163 1.00 77.88 97 GLU A CA 1
ATOM 812 C C . GLU A 1 97 ? -11.610 3.412 2.516 1.00 77.88 97 GLU A C 1
ATOM 814 O O . GLU A 1 97 ? -11.929 3.526 1.333 1.00 77.88 97 GLU A O 1
ATOM 819 N N . LEU A 1 98 ? -12.070 2.436 3.305 1.00 79.44 98 LEU A N 1
ATOM 820 C CA . LEU A 1 98 ? -13.032 1.424 2.865 1.00 79.44 98 LEU A CA 1
ATOM 821 C C . LEU A 1 98 ? -14.292 2.072 2.282 1.00 79.44 98 LEU A C 1
ATOM 823 O O . LEU A 1 98 ? -14.749 1.677 1.212 1.00 79.44 98 LEU A O 1
ATOM 827 N N . LEU A 1 99 ? -14.811 3.104 2.952 1.00 78.44 99 LEU A N 1
ATOM 828 C CA . LEU A 1 99 ? -15.993 3.847 2.514 1.00 78.44 99 LEU A CA 1
ATOM 829 C C . LEU A 1 99 ? -15.745 4.717 1.269 1.00 78.44 99 LEU A C 1
ATOM 831 O O . LEU A 1 99 ? -16.681 4.970 0.514 1.00 78.44 99 LEU A O 1
ATOM 835 N N . PHE A 1 100 ? -14.512 5.179 1.034 1.00 74.94 100 PHE A N 1
ATOM 836 C CA . PHE A 1 100 ? -14.154 5.946 -0.167 1.00 74.94 100 PHE A CA 1
ATOM 837 C C . PHE A 1 100 ? -14.118 5.083 -1.436 1.00 74.94 100 PHE A C 1
ATOM 839 O O . PHE A 1 100 ? -14.229 5.620 -2.539 1.00 74.94 100 PHE A O 1
ATOM 846 N N . ASN A 1 101 ? -13.984 3.762 -1.308 1.00 79.06 101 ASN A N 1
ATOM 847 C CA . ASN A 1 101 ? -14.055 2.846 -2.437 1.00 79.06 101 ASN A CA 1
ATOM 848 C C . ASN A 1 101 ? -15.516 2.448 -2.710 1.00 79.06 101 ASN A C 1
ATOM 850 O O . ASN A 1 101 ? -16.083 1.606 -2.015 1.00 79.06 101 ASN A O 1
ATOM 854 N N . ALA A 1 102 ? -16.120 3.029 -3.751 1.00 78.56 102 ALA A N 1
ATOM 855 C CA . ALA A 1 102 ? -17.522 2.785 -4.105 1.00 78.56 102 ALA A CA 1
ATOM 856 C C . ALA A 1 102 ? -17.832 1.305 -4.418 1.00 78.56 102 ALA A C 1
ATOM 858 O O . ALA A 1 102 ? -18.930 0.827 -4.128 1.00 78.56 102 ALA A O 1
ATOM 859 N N . ASP A 1 103 ? -16.864 0.566 -4.968 1.00 79.94 103 ASP A N 1
ATOM 860 C CA . ASP A 1 103 ? -17.014 -0.859 -5.264 1.00 79.94 103 ASP A CA 1
ATOM 861 C C . ASP A 1 103 ? -16.984 -1.740 -4.020 1.00 79.94 103 ASP A C 1
ATOM 863 O O . ASP A 1 103 ? -17.588 -2.808 -4.026 1.00 79.94 103 ASP A O 1
ATOM 867 N N . ILE A 1 104 ? -16.307 -1.314 -2.956 1.00 77.81 104 ILE A N 1
ATOM 868 C CA . ILE A 1 104 ? -16.324 -2.024 -1.674 1.00 77.81 104 ILE A CA 1
ATOM 869 C C . ILE A 1 104 ? -17.557 -1.615 -0.870 1.00 77.81 104 ILE A C 1
ATOM 871 O O . ILE A 1 104 ? -18.236 -2.470 -0.301 1.00 77.81 104 ILE A O 1
ATOM 875 N N . LEU A 1 105 ? -17.891 -0.322 -0.885 1.00 79.69 105 LEU A N 1
ATOM 876 C CA . LEU A 1 105 ? -19.014 0.252 -0.151 1.00 79.69 105 LEU A CA 1
ATOM 877 C C . LEU A 1 105 ? -20.338 -0.468 -0.438 1.00 79.69 105 LEU A C 1
ATOM 879 O O . LEU A 1 105 ? -21.133 -0.660 0.478 1.00 79.69 105 LEU A O 1
ATOM 883 N N . LYS A 1 106 ? -20.560 -0.914 -1.682 1.00 81.19 106 LYS A N 1
ATOM 884 C CA . LYS A 1 106 ? -21.782 -1.640 -2.079 1.00 81.19 106 LYS A CA 1
ATOM 885 C C . LYS A 1 106 ? -21.996 -2.967 -1.337 1.00 81.19 106 LYS A C 1
ATOM 887 O O . L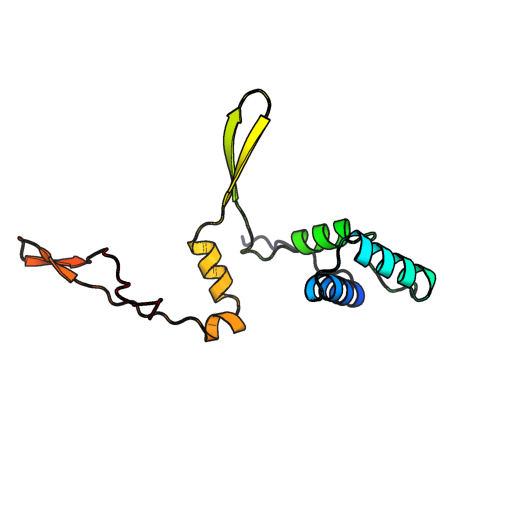YS A 1 106 ? -23.109 -3.481 -1.342 1.00 81.19 106 LYS A O 1
ATOM 892 N N . TYR A 1 107 ? -20.950 -3.517 -0.721 1.00 81.56 107 TYR A N 1
ATOM 893 C CA . TYR A 1 107 ? -21.008 -4.748 0.067 1.00 81.56 107 TYR A CA 1
ATOM 894 C C . TYR A 1 107 ? -21.018 -4.498 1.582 1.00 81.56 107 TYR A C 1
ATOM 896 O O . TYR A 1 107 ? -21.204 -5.444 2.345 1.00 81.56 107 TYR A O 1
ATOM 904 N N . CYS A 1 108 ? -20.826 -3.257 2.043 1.00 75.31 108 CYS A N 1
ATOM 905 C CA . CYS A 1 108 ? -20.858 -2.944 3.469 1.00 75.31 108 CYS A CA 1
ATOM 906 C C . CYS A 1 108 ? -22.297 -3.010 4.006 1.00 75.31 108 CYS A C 1
ATOM 908 O O . CYS A 1 108 ? -23.157 -2.232 3.593 1.00 75.31 108 CYS A O 1
ATOM 910 N N . GLN A 1 109 ? -22.541 -3.904 4.964 1.00 73.81 109 GLN A N 1
ATOM 911 C CA . GLN A 1 109 ? -23.784 -3.970 5.733 1.00 73.81 109 GLN A CA 1
ATOM 912 C C . GLN A 1 109 ? -23.555 -3.362 7.119 1.00 73.81 109 GLN A C 1
ATOM 914 O O . GLN A 1 109 ? -22.601 -3.719 7.807 1.00 73.81 109 GLN A O 1
ATOM 919 N N . TRP A 1 110 ? -24.423 -2.432 7.515 1.00 68.31 110 TRP A N 1
ATOM 920 C CA . TRP A 1 110 ? -24.353 -1.742 8.803 1.00 68.31 110 TRP A CA 1
ATOM 921 C C . TRP A 1 110 ? -25.600 -2.074 9.616 1.00 68.31 110 TRP A C 1
ATOM 923 O O . TRP A 1 110 ? -26.578 -1.331 9.599 1.00 68.31 110 TRP A O 1
ATOM 933 N N . GLU A 1 111 ? -25.581 -3.201 10.319 1.00 66.94 111 GLU A N 1
ATOM 934 C CA . GLU A 1 111 ? -26.605 -3.520 11.313 1.00 66.94 111 GLU A CA 1
ATOM 935 C C . GLU A 1 111 ? -26.107 -3.055 12.681 1.00 66.94 111 GLU A C 1
ATOM 937 O O . GLU A 1 111 ? -25.413 -3.770 13.396 1.00 66.94 111 GLU A O 1
ATOM 942 N N . PHE A 1 112 ? -26.408 -1.800 13.014 1.00 65.81 112 PHE A N 1
ATOM 943 C CA . PHE A 1 112 ? -26.171 -1.259 14.348 1.00 65.81 112 PHE A CA 1
ATOM 944 C C . PHE A 1 112 ? -27.511 -1.029 15.042 1.00 65.81 112 PHE A C 1
ATOM 946 O O . PHE A 1 112 ? -28.297 -0.176 14.626 1.00 65.81 112 PHE A O 1
ATOM 953 N N . SER A 1 113 ? -27.753 -1.765 16.122 1.00 67.31 113 SER A N 1
ATOM 954 C CA . SER A 1 113 ? -28.883 -1.555 17.024 1.00 67.31 113 SER A CA 1
ATOM 955 C C . SER A 1 113 ? -28.363 -1.120 18.388 1.00 67.31 113 SER A C 1
ATOM 957 O O . SER A 1 113 ? -27.827 -1.931 19.142 1.00 67.31 113 SER A O 1
ATOM 959 N N . ALA A 1 114 ? -28.509 0.167 18.710 1.00 71.06 114 ALA A N 1
ATOM 960 C CA . ALA A 1 114 ? -28.211 0.663 20.049 1.00 71.06 114 ALA A CA 1
ATOM 961 C C . ALA A 1 114 ? -29.149 -0.007 21.061 1.00 71.06 114 ALA A C 1
ATOM 963 O O . ALA A 1 114 ? -30.370 0.126 20.969 1.00 71.06 114 ALA A O 1
ATOM 964 N N . GLU A 1 115 ? -28.568 -0.730 22.013 1.00 78.12 115 GLU A N 1
ATOM 965 C CA . GLU A 1 115 ? -29.300 -1.317 23.127 1.00 78.12 115 GLU A CA 1
ATOM 966 C C . GLU A 1 115 ? -29.255 -0.357 24.311 1.00 78.12 115 GLU A C 1
ATOM 968 O O . GLU A 1 115 ? -28.229 0.272 24.582 1.00 78.12 115 GLU A O 1
ATOM 973 N N . TYR A 1 116 ? -30.374 -0.235 25.018 1.00 82.94 116 TYR A N 1
ATOM 974 C CA . TYR A 1 116 ? -30.501 0.649 26.170 1.00 82.94 116 TYR A CA 1
ATOM 975 C C . TYR A 1 116 ? -31.008 -0.145 27.367 1.00 82.94 116 TYR A C 1
ATOM 977 O O . TYR A 1 116 ? -31.968 -0.905 27.247 1.00 82.94 116 TYR A O 1
ATOM 985 N N . ILE A 1 117 ? -30.394 0.072 28.526 1.00 84.50 117 ILE A N 1
ATOM 986 C CA . ILE A 1 117 ? -30.920 -0.370 29.820 1.00 84.50 117 ILE A CA 1
ATOM 987 C C . ILE A 1 117 ? -31.428 0.825 30.603 1.00 84.50 117 ILE A C 1
ATOM 989 O O . ILE A 1 117 ? -30.959 1.948 30.440 1.00 84.50 117 ILE A O 1
ATOM 993 N N . THR A 1 118 ? -32.387 0.574 31.481 1.00 87.50 118 THR A N 1
ATOM 994 C CA . THR A 1 118 ? -32.791 1.543 32.492 1.00 87.50 118 THR A CA 1
ATOM 995 C C . THR A 1 118 ? -31.935 1.317 33.733 1.00 87.50 118 THR A C 1
ATOM 997 O O . THR A 1 118 ? -31.946 0.219 34.286 1.00 87.50 118 THR A O 1
ATOM 1000 N N . ASN A 1 119 ? -31.177 2.332 34.149 1.00 83.38 119 ASN A N 1
ATOM 1001 C CA . ASN A 1 119 ? -30.400 2.273 35.385 1.00 83.38 119 ASN A CA 1
ATOM 1002 C C . ASN A 1 119 ? -31.312 2.383 36.622 1.00 83.38 119 ASN A C 1
ATOM 1004 O O . ASN A 1 119 ? -32.503 2.687 36.514 1.00 83.38 119 ASN A O 1
ATOM 1008 N N . ASP A 1 120 ? -30.742 2.201 37.812 1.00 87.94 120 ASP A N 1
ATOM 1009 C CA . ASP A 1 120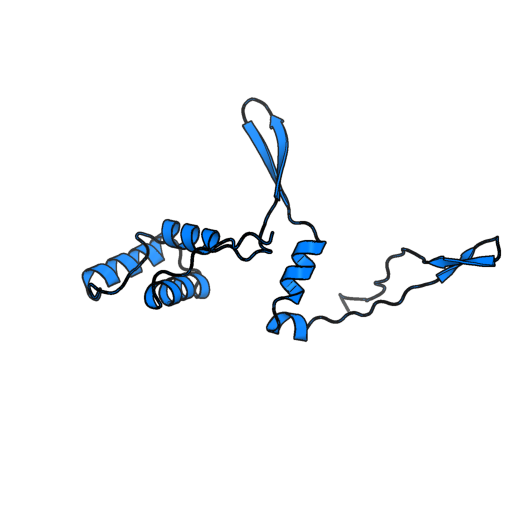 ? -31.476 2.268 39.087 1.00 87.94 120 ASP A CA 1
ATOM 1010 C C . ASP A 1 120 ? -32.174 3.623 39.328 1.00 87.94 120 ASP A C 1
ATOM 1012 O O . ASP A 1 120 ? -33.110 3.722 40.121 1.00 87.94 120 ASP A O 1
ATOM 1016 N N . ASN A 1 121 ? -31.758 4.669 38.606 1.00 86.00 121 ASN A N 1
ATOM 1017 C CA . ASN A 1 121 ? -32.333 6.012 38.663 1.00 86.00 121 ASN A CA 1
ATOM 1018 C C . ASN A 1 121 ? -33.439 6.244 37.614 1.00 86.00 121 ASN A C 1
ATOM 1020 O O . ASN A 1 121 ? -33.908 7.374 37.459 1.00 86.00 121 ASN A O 1
ATOM 1024 N N . GLY A 1 122 ? -33.845 5.214 36.865 1.00 83.56 122 GLY A N 1
ATOM 1025 C CA . GLY A 1 122 ? -34.865 5.321 35.821 1.00 83.56 122 GLY A CA 1
ATOM 1026 C C . GLY A 1 122 ? -34.381 5.988 34.527 1.00 83.56 122 GLY A C 1
ATOM 1027 O O . GLY A 1 122 ? -35.200 6.309 33.666 1.00 83.56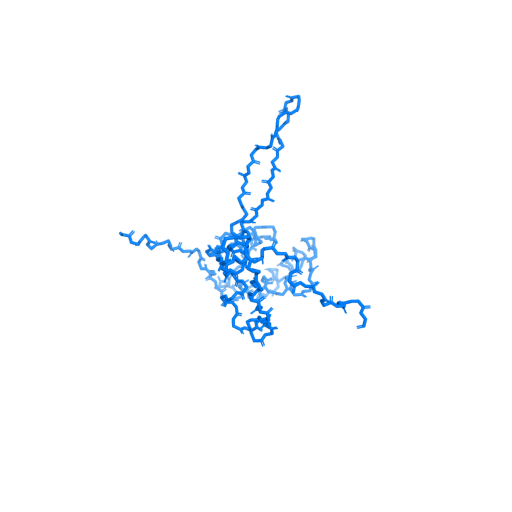 122 GLY A O 1
ATOM 1028 N N . GLN A 1 123 ? -33.076 6.228 34.374 1.00 85.50 123 GLN A N 1
ATOM 1029 C CA . GLN A 1 123 ? -32.498 6.838 33.176 1.00 85.50 123 GLN A CA 1
ATOM 1030 C C . GLN A 1 123 ? -32.093 5.763 32.170 1.00 85.50 123 GLN A C 1
ATOM 1032 O O . GLN A 1 123 ? -31.583 4.708 32.542 1.00 85.50 123 GLN A O 1
ATOM 1037 N N . TYR A 1 124 ? -32.304 6.049 30.886 1.00 82.31 124 TYR A N 1
ATOM 1038 C CA . TYR A 1 124 ? -31.842 5.188 29.804 1.00 82.31 124 TYR A CA 1
ATOM 1039 C C . TYR A 1 124 ? -30.336 5.372 29.597 1.00 82.31 124 TYR A C 1
ATOM 1041 O O . TYR A 1 124 ? -29.885 6.456 29.225 1.00 82.31 124 TYR A O 1
ATOM 1049 N N . GLU A 1 125 ? -29.571 4.308 29.796 1.00 80.00 125 GLU A N 1
ATOM 1050 C CA . GLU A 1 125 ? -28.142 4.239 29.506 1.00 80.00 125 GLU A CA 1
ATOM 1051 C C . GLU A 1 125 ? -27.904 3.330 28.300 1.00 80.00 125 GLU A C 1
ATOM 1053 O O . GLU A 1 125 ? -28.448 2.229 28.212 1.00 80.00 125 GLU A O 1
ATOM 1058 N N . CYS A 1 126 ? -27.100 3.812 27.347 1.00 76.69 126 CYS A N 1
ATOM 1059 C CA . CYS A 1 126 ? -26.663 3.019 26.201 1.00 76.69 126 CYS A CA 1
ATOM 1060 C C . CYS A 1 126 ? -25.724 1.911 26.689 1.00 76.69 126 CYS A C 1
ATOM 1062 O O . CYS A 1 126 ? -24.734 2.195 27.371 1.00 76.69 126 CYS A O 1
ATOM 1064 N N . ILE A 1 127 ? -26.016 0.665 26.327 1.00 75.25 127 ILE A N 1
ATOM 1065 C CA . ILE A 1 127 ? -25.146 -0.467 26.624 1.00 75.25 127 ILE A CA 1
ATOM 1066 C C . ILE A 1 127 ? -24.079 -0.539 25.537 1.00 75.25 127 ILE A C 1
ATOM 1068 O O . ILE A 1 127 ? -24.364 -0.815 24.372 1.00 75.25 127 ILE A O 1
ATOM 1072 N N . TYR A 1 128 ? -22.825 -0.353 25.931 1.00 63.19 128 TYR A N 1
ATOM 1073 C CA . TYR A 1 128 ? -21.672 -0.643 25.083 1.00 63.19 128 TYR A CA 1
ATOM 1074 C C . TYR A 1 128 ? -21.255 -2.110 25.293 1.00 63.19 128 TYR A C 1
ATOM 1076 O O . TYR A 1 128 ? -20.220 -2.391 25.892 1.00 63.19 128 TYR A O 1
ATOM 1084 N N . GLY A 1 129 ? -22.119 -3.046 24.893 1.00 61.75 129 GLY A N 1
ATOM 1085 C CA . GLY A 1 129 ? -21.866 -4.495 24.913 1.00 61.75 129 GLY A CA 1
ATOM 1086 C C . GLY A 1 129 ? -21.496 -5.029 23.526 1.00 61.75 129 GLY A C 1
ATOM 1087 O O . GLY A 1 129 ? -21.600 -4.303 22.538 1.00 61.75 129 GLY A O 1
ATOM 1088 N N . GLU A 1 130 ? -21.062 -6.291 23.426 1.00 52.56 130 GLU A N 1
ATOM 1089 C CA . GLU A 1 130 ? -20.837 -6.952 22.131 1.00 52.56 130 GLU A CA 1
ATOM 1090 C C . GLU A 1 130 ? -22.159 -7.046 21.351 1.00 52.56 130 GLU A C 1
ATOM 1092 O O . GLU A 1 130 ? -22.941 -7.974 21.523 1.00 52.56 130 GLU A O 1
ATOM 1097 N N . GLN A 1 131 ? -22.408 -6.087 20.460 1.00 52.34 131 GLN A N 1
ATOM 1098 C CA . GLN A 1 131 ? -23.593 -6.046 19.589 1.00 52.34 131 GLN A CA 1
ATOM 1099 C C . GLN A 1 131 ? -23.569 -7.101 18.466 1.00 52.34 131 GLN A C 1
ATOM 1101 O O . GLN A 1 131 ? -24.397 -7.073 17.561 1.00 52.34 131 GLN A O 1
ATOM 1106 N N . TRP A 1 132 ? -22.631 -8.048 18.514 1.00 49.62 132 TRP A N 1
ATOM 1107 C CA . TRP A 1 132 ? -22.510 -9.136 17.552 1.00 49.62 132 TRP A CA 1
ATOM 1108 C C . TRP A 1 132 ? -22.811 -10.471 18.231 1.00 49.62 132 TRP A C 1
ATOM 1110 O O . TRP A 1 132 ? -21.919 -11.249 18.543 1.00 49.62 132 TRP A O 1
ATOM 1120 N N . THR A 1 133 ? -24.099 -10.778 18.387 1.00 50.84 133 THR A N 1
ATOM 1121 C CA . THR A 1 133 ? -24.567 -12.165 18.586 1.00 50.84 133 THR A CA 1
ATOM 1122 C C . THR A 1 133 ? -24.638 -12.945 17.265 1.00 50.84 133 THR A C 1
ATOM 1124 O O . THR A 1 133 ? -25.104 -14.086 17.227 1.00 50.84 133 THR A O 1
ATOM 1127 N N . GLY A 1 134 ? -24.152 -12.350 16.169 1.00 47.34 134 GLY A N 1
ATOM 1128 C CA . GLY A 1 134 ? -24.040 -12.992 14.870 1.00 47.34 134 GLY A CA 1
ATOM 1129 C C . GLY A 1 134 ? -23.147 -14.226 14.954 1.00 47.34 134 GLY A C 1
ATOM 1130 O O . GLY A 1 134 ? -21.931 -14.120 15.086 1.00 47.34 134 GLY A O 1
ATOM 1131 N N . LEU A 1 135 ? -23.766 -15.400 14.851 1.00 45.28 135 LEU A N 1
ATOM 1132 C CA . LEU A 1 135 ? -23.133 -16.693 14.597 1.00 45.28 135 LEU A CA 1
ATOM 1133 C C . LEU A 1 135 ? -22.433 -16.668 13.224 1.00 45.28 135 LEU A C 1
ATOM 1135 O O . LEU A 1 135 ? -22.892 -17.295 12.277 1.00 45.28 135 LEU A O 1
ATOM 1139 N N . TRP A 1 136 ? -21.332 -15.932 13.091 1.00 50.28 136 TRP A N 1
ATOM 1140 C CA . TRP A 1 136 ? -20.615 -15.746 11.822 1.00 50.28 136 TRP A CA 1
ATOM 1141 C C . TRP A 1 136 ? -19.902 -17.016 11.323 1.00 50.28 136 TRP A C 1
ATOM 1143 O O . TRP A 1 136 ? -19.361 -17.030 10.221 1.00 50.28 136 TRP A O 1
ATOM 1153 N N . TRP A 1 137 ? -19.907 -18.088 12.122 1.00 52.25 137 TRP A N 1
ATOM 1154 C CA . TRP A 1 137 ? -19.347 -19.403 11.795 1.00 52.25 137 TRP A CA 1
ATOM 1155 C C . TRP A 1 137 ? -20.403 -20.491 11.545 1.00 52.25 137 TRP A C 1
ATOM 1157 O O . TRP A 1 137 ? -20.058 -21.674 11.570 1.00 52.25 137 TRP A O 1
ATOM 1167 N N . LYS A 1 138 ? -21.682 -20.135 11.385 1.00 39.25 138 LYS A N 1
ATOM 1168 C CA . LYS A 1 138 ? -22.756 -21.113 11.169 1.00 39.25 138 LYS A CA 1
ATOM 1169 C C . LYS A 1 138 ? -23.311 -21.071 9.754 1.00 39.25 138 LYS A C 1
ATOM 1171 O O . LYS A 1 138 ? -23.434 -19.957 9.206 1.00 39.25 138 LYS A O 1
#

Secondary structure (DSSP, 8-state):
------PPPPS-HHHHHHHHHHHHTT--HHHHHHHHHHHHHHT--TT----SSHHHHHHHHHHT--TT---EEEEEEEETTEEEEEEE--HHHHHHHHHH-HHHHTT-------EEEE-TTS-EEEE-S------TT-

Radius of gyration: 23.88 Å; chains: 1; bounding box: 56×48×67 Å

Foldseek 3Di:
DDPPPPQDDDPDPVQVVLLCVCVVVVQDQVRSQVVVVVCVVPPDDPPDDYAPGNVRSVVSVVRSDDVLPDFDWDFPDDDDNDTDIDGHHPPVSVVVVLCVPPVSVVVDDDDDDFDWDQDPVRDTDTDPDPPPPDPVVD